Protein AF-W2TMI8-F1 (afdb_monomer_lite)

Secondary structure (DSSP, 8-state):
----PPP-SEEEEE----SS-EEEE-TTS-EEEEPPB-TTS-B-EEEEE-HHHHTTEEEEEEEETTEEEEEEPP-TTSPPEEEEEEEPPPTTS-HHHHHHHHHHHHHHHHH---SEEEEEEE----------

Sequence (132 aa):
MQTKKIKYDVVGLTETRRRHPLNAVYETGEELFLGTCDSRGVGGVGVLANTSMAKNIDFFEQLTTRIGRLRMRRCGPTPALTIFVAYAPTSSYKEEEVEDFYMDLEKFYREDHAFYKVIIGHFNAKGSPSSS

Foldseek 3Di:
DDDDDDDDFKDKDKLPLDQDWDWDQDPQRKIKTWDHADPVSHAIIIMIGGNVQSVQWPDKDDPDSFKIKTWGHDDPPDFTEIEIEGDADAPVDDPVSRVVRVVSVVVVQVPDDTPHYHYDYDHNDDPDDPPD

Radius of gyration: 15.98 Å; chains: 1; bounding box: 49×37×36 Å

pLDDT: mean 91.84, std 10.54, range [48.5, 98.56]

InterPro domains:
  IPR036691 Endonuclease/exonuclease/phosphatase superfamily [G3DSA:3.60.10.10] (2-132)
  IPR036691 Endonuclease/exonuclease/phosphatase superfamily [SSF56219] (6-128)

Structure (mmCIF, N/CA/C/O backbone):
data_AF-W2TMI8-F1
#
_entry.id   AF-W2TMI8-F1
#
loop_
_atom_site.group_PDB
_atom_site.id
_atom_site.type_symbol
_atom_site.label_atom_id
_atom_site.label_alt_id
_atom_site.label_comp_id
_atom_site.label_asym_id
_atom_site.label_entity_id
_atom_site.label_seq_id
_atom_site.pdbx_PDB_ins_code
_atom_site.Cartn_x
_atom_site.Cartn_y
_atom_site.Cartn_z
_atom_site.occupancy
_atom_sit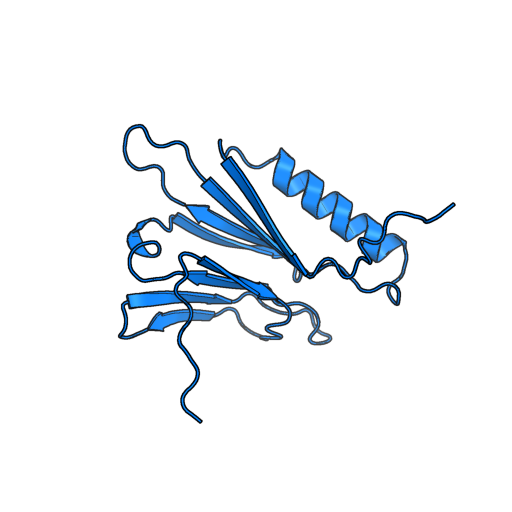e.B_iso_or_equiv
_atom_site.auth_seq_id
_atom_site.auth_comp_id
_atom_site.auth_asym_id
_atom_site.auth_atom_id
_atom_site.pdbx_PDB_model_num
ATOM 1 N N . MET A 1 1 ? 9.445 -22.613 16.819 1.00 48.50 1 MET A N 1
ATOM 2 C CA . MET A 1 1 ? 10.047 -21.264 16.872 1.00 48.50 1 MET A CA 1
ATOM 3 C C . MET A 1 1 ? 8.931 -20.291 17.232 1.00 48.50 1 MET A C 1
ATOM 5 O O . MET A 1 1 ? 8.038 -20.094 16.423 1.00 48.50 1 MET A O 1
ATOM 9 N N . GLN A 1 2 ? 8.878 -19.803 18.472 1.00 50.59 2 GLN A N 1
ATOM 10 C CA . GLN A 1 2 ? 7.819 -18.884 18.902 1.00 50.59 2 GLN A CA 1
ATOM 11 C C . GLN A 1 2 ? 8.277 -17.465 18.553 1.00 50.59 2 GLN A C 1
ATOM 13 O O . GLN A 1 2 ? 9.160 -16.908 19.202 1.00 50.59 2 GLN A O 1
ATOM 18 N N . THR A 1 3 ? 7.767 -16.914 17.455 1.00 53.09 3 THR A N 1
ATOM 19 C CA . THR A 1 3 ? 8.080 -15.544 17.038 1.00 53.09 3 THR A CA 1
ATOM 20 C C . THR A 1 3 ? 7.514 -14.567 18.061 1.00 53.09 3 THR A C 1
ATOM 22 O O . THR A 1 3 ? 6.321 -14.613 18.372 1.00 53.09 3 THR A O 1
ATOM 25 N N . LYS A 1 4 ? 8.355 -13.669 18.587 1.00 75.94 4 LYS A N 1
ATOM 26 C CA . LYS A 1 4 ? 7.883 -12.544 19.401 1.00 75.94 4 LYS A CA 1
ATOM 27 C C . LYS A 1 4 ? 6.925 -11.715 18.544 1.00 75.94 4 LYS A C 1
ATOM 29 O O . LYS A 1 4 ? 7.340 -11.153 17.535 1.00 75.94 4 LYS A O 1
ATOM 34 N N . LYS A 1 5 ? 5.647 -11.670 18.929 1.00 79.31 5 LYS A N 1
ATOM 35 C CA . LYS A 1 5 ? 4.65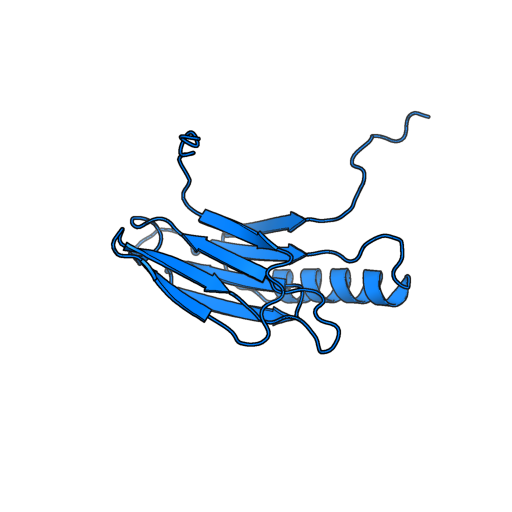6 -10.819 18.266 1.00 79.31 5 LYS A CA 1
ATOM 36 C C . LYS A 1 5 ? 5.006 -9.362 18.549 1.00 79.31 5 LYS A C 1
ATOM 38 O O . LYS A 1 5 ? 5.037 -8.946 19.707 1.00 79.31 5 LYS A O 1
ATOM 43 N N . ILE A 1 6 ? 5.287 -8.607 17.495 1.00 89.19 6 ILE A N 1
ATOM 44 C CA . ILE A 1 6 ? 5.372 -7.151 17.575 1.00 89.19 6 ILE A CA 1
ATOM 45 C C . ILE A 1 6 ? 3.959 -6.576 17.727 1.00 89.19 6 ILE A C 1
ATOM 47 O O . ILE A 1 6 ? 2.999 -7.142 17.207 1.00 89.19 6 ILE A O 1
ATOM 51 N N . LYS A 1 7 ? 3.825 -5.466 18.456 1.00 91.75 7 LYS A N 1
ATOM 52 C CA . LYS A 1 7 ? 2.591 -4.672 18.458 1.00 91.75 7 LYS A CA 1
ATOM 53 C C . LYS A 1 7 ? 2.668 -3.678 17.303 1.00 91.75 7 LYS A C 1
ATOM 55 O O . LYS A 1 7 ? 3.691 -3.019 17.147 1.00 91.75 7 LYS A O 1
ATOM 60 N N . TYR A 1 8 ? 1.605 -3.583 16.520 1.00 94.50 8 TYR A N 1
ATOM 61 C CA . TYR A 1 8 ? 1.485 -2.670 15.387 1.00 94.50 8 TYR A CA 1
ATOM 62 C C . TYR A 1 8 ? 0.039 -2.219 15.238 1.00 94.50 8 TYR A C 1
ATOM 64 O O . TYR A 1 8 ? -0.876 -2.920 15.673 1.00 94.50 8 TYR A O 1
ATOM 72 N N . ASP A 1 9 ? -0.137 -1.077 14.582 1.00 95.19 9 ASP A N 1
ATOM 73 C CA . ASP A 1 9 ? -1.435 -0.580 14.129 1.00 95.19 9 ASP A CA 1
ATOM 74 C C . ASP A 1 9 ? -1.673 -0.925 12.661 1.00 95.19 9 ASP A C 1
ATOM 76 O O . ASP A 1 9 ? -2.676 -1.549 12.314 1.00 95.19 9 ASP A O 1
ATOM 80 N N . VAL A 1 10 ? -0.701 -0.586 11.815 1.00 96.31 10 VAL A N 1
ATOM 81 C CA . VAL A 1 10 ? -0.708 -0.854 10.377 1.00 96.31 10 VAL A CA 1
ATOM 82 C C . VAL A 1 10 ? 0.691 -1.297 9.949 1.00 96.31 10 VAL A C 1
ATOM 84 O O . VAL A 1 10 ? 1.686 -0.702 10.362 1.00 96.31 10 VAL A O 1
ATOM 87 N N . VAL A 1 11 ? 0.773 -2.327 9.108 1.00 96.75 11 VAL A N 1
ATOM 88 C CA . VAL A 1 11 ? 2.007 -2.816 8.483 1.00 96.75 11 VAL A CA 1
ATOM 89 C C . VAL A 1 11 ? 1.868 -2.697 6.970 1.00 96.75 11 VAL A C 1
ATOM 91 O O . VAL A 1 11 ? 0.963 -3.285 6.382 1.00 96.75 11 VAL A O 1
ATOM 94 N N . GLY A 1 12 ? 2.779 -1.959 6.335 1.00 97.62 12 GLY A N 1
ATOM 95 C CA . GLY A 1 12 ? 2.916 -1.943 4.879 1.00 97.62 12 GLY A CA 1
ATOM 96 C C . GLY A 1 12 ? 3.681 -3.170 4.391 1.00 97.62 12 GLY A C 1
ATOM 97 O O . GLY A 1 12 ? 4.749 -3.491 4.910 1.00 97.62 12 GLY A O 1
ATOM 98 N N . LEU A 1 13 ? 3.141 -3.845 3.384 1.00 98.00 13 LEU A N 1
ATOM 99 C CA . LEU A 1 13 ? 3.721 -5.023 2.753 1.00 98.00 13 LEU A CA 1
ATOM 100 C C . LEU A 1 13 ? 4.140 -4.672 1.325 1.00 98.00 13 LEU A C 1
ATOM 102 O O . LEU A 1 13 ? 3.393 -4.039 0.582 1.00 98.00 13 LEU A O 1
ATOM 106 N N . THR A 1 14 ? 5.329 -5.110 0.931 1.00 97.38 14 THR A N 1
ATOM 107 C CA . THR A 1 14 ? 5.857 -4.961 -0.432 1.00 97.38 14 THR A CA 1
ATOM 108 C C . THR A 1 14 ? 6.341 -6.319 -0.928 1.00 97.38 14 THR A C 1
ATOM 110 O O . THR A 1 14 ? 6.558 -7.223 -0.122 1.00 97.38 14 THR A O 1
ATOM 113 N N . GLU A 1 15 ? 6.461 -6.481 -2.245 1.00 95.81 15 GLU A N 1
ATOM 114 C CA . GLU A 1 15 ? 6.840 -7.748 -2.885 1.00 95.81 15 GLU A CA 1
ATOM 115 C C . GLU A 1 15 ? 5.934 -8.933 -2.517 1.00 95.81 15 GLU A C 1
ATOM 117 O O . GLU A 1 15 ? 6.387 -10.059 -2.310 1.00 95.81 15 GLU A O 1
ATOM 122 N N . THR A 1 16 ? 4.623 -8.709 -2.465 1.00 96.88 16 THR A N 1
ATOM 123 C CA . THR A 1 16 ? 3.659 -9.777 -2.147 1.00 96.88 16 THR A CA 1
ATOM 124 C C . THR A 1 16 ? 3.512 -10.775 -3.299 1.00 96.88 16 THR A C 1
ATOM 126 O O . THR A 1 16 ? 3.074 -11.907 -3.087 1.00 96.88 16 THR A O 1
ATOM 129 N N . ARG A 1 17 ? 3.881 -10.356 -4.524 1.00 96.69 17 ARG A N 1
ATOM 130 C CA . ARG A 1 17 ? 3.953 -11.163 -5.757 1.00 96.69 17 ARG A CA 1
ATOM 131 C C . ARG A 1 17 ? 2.684 -11.961 -6.076 1.00 96.69 17 ARG A C 1
ATOM 133 O O . ARG A 1 17 ? 2.736 -12.981 -6.765 1.00 96.69 17 ARG A O 1
ATOM 140 N N . ARG A 1 18 ? 1.524 -11.501 -5.601 1.00 96.69 18 ARG A N 1
ATOM 141 C CA . ARG A 1 18 ? 0.244 -12.163 -5.862 1.00 96.69 18 ARG A CA 1
ATOM 142 C C . ARG A 1 18 ? -0.247 -11.889 -7.277 1.00 96.69 18 ARG A C 1
ATOM 144 O O . ARG A 1 18 ? -0.226 -10.760 -7.739 1.00 96.69 18 ARG A O 1
ATOM 151 N N . ARG A 1 19 ? -0.779 -12.913 -7.945 1.00 96.38 19 ARG A N 1
ATOM 152 C CA . ARG A 1 19 ? -1.414 -12.765 -9.270 1.00 96.38 19 ARG A CA 1
ATOM 153 C C . ARG A 1 19 ? -2.833 -12.206 -9.210 1.00 96.38 19 ARG A C 1
ATOM 155 O O . ARG A 1 19 ? -3.293 -11.604 -10.170 1.00 96.38 19 ARG A O 1
ATOM 162 N N . HIS A 1 20 ? -3.507 -12.393 -8.079 1.00 96.75 20 HIS A N 1
ATOM 163 C CA . HIS A 1 20 ? -4.868 -11.922 -7.849 1.00 96.75 20 HIS A CA 1
ATOM 164 C C . HIS A 1 20 ? -4.929 -11.140 -6.541 1.00 96.75 20 HIS A C 1
ATOM 166 O O . HIS A 1 20 ? -4.263 -11.559 -5.577 1.00 96.75 20 HIS A O 1
ATOM 172 N N . PRO A 1 21 ? -5.714 -10.047 -6.501 1.00 96.94 21 PRO A N 1
ATOM 173 C CA . PRO A 1 21 ? -5.878 -9.282 -5.282 1.00 96.94 21 PRO A CA 1
ATOM 174 C C . PRO A 1 21 ? -6.492 -10.173 -4.199 1.00 96.94 21 PRO A C 1
ATOM 176 O O . PRO A 1 21 ? -7.202 -11.138 -4.495 1.00 96.94 21 PRO A O 1
ATOM 179 N N . LEU A 1 22 ? -6.185 -9.878 -2.942 1.00 97.44 22 LEU A N 1
ATOM 180 C CA . LEU A 1 22 ? -6.735 -10.596 -1.800 1.00 97.44 22 LEU A CA 1
ATOM 181 C C . LEU A 1 22 ? -7.158 -9.600 -0.735 1.00 97.44 22 LEU A C 1
ATOM 183 O O . LEU A 1 22 ? -6.322 -8.849 -0.245 1.00 97.44 22 LEU A O 1
ATOM 187 N N . ASN A 1 23 ? -8.419 -9.696 -0.327 1.00 97.69 23 ASN A N 1
ATOM 188 C CA . ASN A 1 23 ? -8.928 -9.049 0.871 1.00 97.69 23 ASN A CA 1
ATOM 189 C C . ASN A 1 23 ? -9.368 -10.157 1.825 1.00 97.69 23 ASN A C 1
ATOM 191 O O . ASN A 1 23 ? -10.179 -11.005 1.447 1.00 97.69 23 ASN A O 1
ATOM 195 N N . ALA A 1 24 ? -8.801 -10.188 3.024 1.00 97.25 24 ALA A N 1
ATOM 196 C CA . ALA A 1 24 ? -9.090 -11.213 4.016 1.00 97.25 24 ALA A CA 1
ATOM 197 C C . ALA A 1 24 ? -9.236 -10.591 5.403 1.00 97.25 24 ALA A C 1
ATOM 199 O O . ALA A 1 24 ? -8.458 -9.721 5.786 1.00 97.25 24 ALA A O 1
ATOM 200 N N . VAL A 1 25 ? -10.212 -11.085 6.158 1.00 97.62 25 VAL A N 1
ATOM 201 C CA . VAL A 1 25 ? -10.393 -10.781 7.577 1.00 97.62 25 VAL A CA 1
ATOM 202 C C . VAL A 1 25 ? -10.020 -12.049 8.335 1.00 97.62 25 VAL A C 1
ATOM 204 O O . VAL A 1 25 ? -10.601 -13.108 8.091 1.00 97.62 25 VAL A O 1
ATOM 207 N N . TYR A 1 26 ? -9.029 -11.969 9.215 1.00 95.25 26 TYR A N 1
ATOM 208 C CA . TYR A 1 26 ? -8.634 -13.098 10.055 1.00 95.25 26 TYR A CA 1
ATOM 209 C C . TYR A 1 26 ? -9.583 -13.258 11.247 1.00 95.25 26 TYR A C 1
ATOM 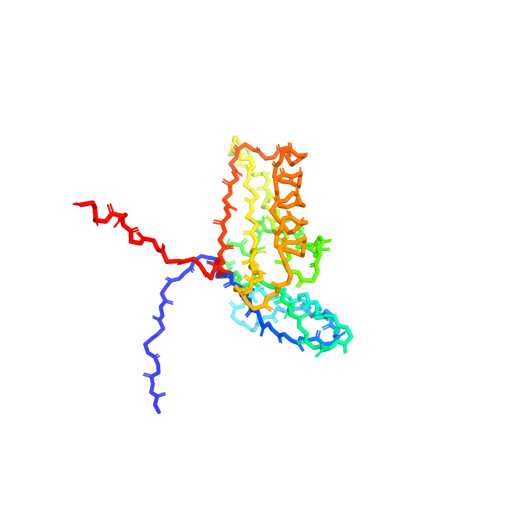211 O O . TYR A 1 26 ? -10.276 -12.322 11.634 1.00 95.25 26 TYR A O 1
ATOM 219 N N . GLU A 1 27 ? -9.572 -14.425 11.897 1.00 95.00 27 GLU A N 1
ATOM 220 C CA . GLU A 1 27 ? -10.357 -14.672 13.124 1.00 95.00 27 GLU A CA 1
ATOM 221 C C . GLU A 1 27 ? -10.012 -13.693 14.259 1.00 95.00 27 GLU A C 1
ATOM 223 O O . GLU A 1 27 ? -10.843 -13.394 15.113 1.00 95.00 27 GLU A O 1
ATOM 228 N N . THR A 1 28 ? -8.794 -13.145 14.248 1.00 91.88 28 THR A N 1
ATOM 229 C CA . THR A 1 28 ? -8.345 -12.084 15.161 1.00 91.88 28 THR A CA 1
ATOM 230 C C . THR A 1 28 ? -9.035 -10.737 14.906 1.00 91.88 28 THR A C 1
ATOM 232 O O . THR A 1 28 ? -8.926 -9.823 15.725 1.00 91.88 28 THR A O 1
ATOM 235 N N . GLY A 1 29 ? -9.748 -10.594 13.786 1.00 95.00 29 GLY A N 1
ATOM 236 C CA . GLY A 1 29 ? -10.340 -9.349 13.300 1.00 95.00 29 GLY A CA 1
ATOM 237 C C . GLY A 1 29 ? -9.340 -8.420 12.608 1.00 95.00 29 GLY A C 1
ATOM 238 O O . GLY A 1 29 ? -9.667 -7.269 12.343 1.00 95.00 29 GLY A O 1
ATOM 239 N N . GLU A 1 30 ? -8.120 -8.894 12.353 1.00 96.31 30 GLU A N 1
ATOM 240 C CA . GLU A 1 30 ? -7.140 -8.181 11.536 1.00 96.31 30 GLU A CA 1
ATOM 241 C C . GLU A 1 30 ? -7.538 -8.250 10.063 1.00 96.31 30 GLU A C 1
ATOM 243 O O . GLU A 1 30 ? -7.978 -9.298 9.582 1.00 96.31 30 GLU A O 1
ATOM 248 N N . GLU A 1 31 ? -7.347 -7.148 9.345 1.00 98.19 31 GLU A N 1
ATOM 249 C CA . GLU A 1 31 ? -7.692 -7.045 7.930 1.00 98.19 31 GLU A CA 1
ATOM 250 C C . GLU A 1 31 ? -6.437 -6.958 7.068 1.00 98.19 31 GLU A C 1
ATOM 252 O O . GLU A 1 31 ? -5.549 -6.134 7.302 1.00 98.19 31 GLU A O 1
ATOM 257 N N . LEU A 1 32 ? -6.375 -7.827 6.062 1.00 98.38 32 LEU A N 1
ATOM 258 C CA . LEU A 1 32 ? -5.298 -7.921 5.092 1.00 98.38 32 LEU A CA 1
ATOM 259 C C . LEU A 1 32 ? -5.810 -7.537 3.708 1.00 98.38 32 LEU A C 1
ATOM 261 O O . LEU A 1 32 ? -6.744 -8.152 3.196 1.00 98.38 32 LEU A O 1
ATOM 265 N N . PHE A 1 33 ? -5.110 -6.603 3.076 1.00 98.50 33 PHE A N 1
ATOM 266 C CA . PHE A 1 33 ? -5.314 -6.200 1.691 1.00 98.50 33 PHE A CA 1
ATOM 267 C C . PHE A 1 33 ? -4.029 -6.437 0.913 1.00 98.50 33 PHE A C 1
ATOM 269 O O . PHE A 1 33 ? -2.979 -5.922 1.291 1.00 98.50 33 PHE A O 1
ATOM 276 N N . LEU A 1 34 ? -4.093 -7.198 -0.174 1.00 98.31 34 LEU A N 1
ATOM 277 C CA . LEU A 1 34 ? -2.965 -7.455 -1.059 1.00 98.31 34 LEU A CA 1
ATOM 278 C C . LEU A 1 34 ? -3.338 -7.106 -2.494 1.00 98.31 34 LEU A C 1
ATOM 280 O O . LEU A 1 34 ? -4.287 -7.651 -3.054 1.00 98.31 34 LEU A O 1
ATOM 284 N N . GLY A 1 35 ? -2.527 -6.249 -3.091 1.00 97.88 35 GLY A N 1
ATOM 285 C CA . GLY A 1 35 ? -2.498 -5.979 -4.513 1.00 97.88 35 GLY A CA 1
ATOM 286 C C . GLY A 1 35 ? -1.763 -7.051 -5.319 1.00 97.88 35 GLY A C 1
ATOM 287 O O . GLY A 1 35 ? -1.143 -7.975 -4.783 1.00 97.88 35 GLY A O 1
ATOM 288 N N . THR A 1 36 ? -1.836 -6.907 -6.635 1.00 97.88 36 THR A N 1
ATOM 289 C CA . THR A 1 36 ? -1.245 -7.778 -7.638 1.00 97.88 36 THR A CA 1
ATOM 290 C C . THR A 1 36 ? 0.138 -7.325 -8.089 1.00 97.88 36 THR A C 1
ATOM 292 O O . THR A 1 36 ? 0.476 -6.140 -8.094 1.00 97.88 36 THR A O 1
ATOM 295 N N . CYS A 1 37 ? 0.937 -8.294 -8.519 1.00 97.00 37 CYS A N 1
ATOM 296 C CA . CYS A 1 37 ? 2.146 -8.059 -9.290 1.00 97.00 37 CYS A CA 1
ATOM 297 C C . CYS A 1 37 ? 1.858 -7.945 -10.794 1.00 97.00 37 CYS A C 1
ATOM 299 O O . CYS A 1 37 ? 0.779 -8.300 -11.274 1.00 97.00 37 CYS A O 1
ATOM 301 N N . ASP A 1 38 ? 2.848 -7.460 -11.542 1.00 94.94 38 ASP A N 1
ATOM 302 C CA . ASP A 1 38 ? 2.819 -7.429 -13.003 1.00 94.94 38 ASP A CA 1
ATOM 303 C C . ASP A 1 38 ? 2.903 -8.845 -13.619 1.00 94.94 38 ASP A C 1
ATOM 305 O O . ASP A 1 38 ? 3.010 -9.862 -12.927 1.00 94.94 38 ASP A O 1
ATOM 309 N N . SER A 1 39 ? 2.889 -8.935 -14.952 1.00 94.12 39 SER A N 1
ATOM 310 C CA . SER A 1 39 ? 3.005 -10.205 -15.687 1.00 94.12 39 SER A CA 1
ATOM 311 C C . SER A 1 39 ? 4.299 -10.976 -15.379 1.00 94.12 39 SER A C 1
ATOM 313 O O . SER A 1 39 ? 4.280 -12.210 -15.344 1.00 94.12 39 SER A O 1
ATOM 315 N N . ARG A 1 40 ? 5.387 -10.283 -15.033 1.00 93.38 40 ARG A N 1
ATOM 316 C CA . ARG A 1 40 ? 6.683 -10.869 -14.650 1.00 93.38 40 ARG A CA 1
ATOM 317 C C . ARG A 1 40 ? 6.710 -11.359 -13.201 1.00 93.38 40 ARG A C 1
ATOM 319 O O . ARG A 1 40 ? 7.670 -12.008 -12.799 1.00 93.38 40 ARG A O 1
ATOM 326 N N . GLY A 1 41 ? 5.663 -11.098 -12.421 1.00 94.50 41 GLY A N 1
ATOM 327 C CA . GLY A 1 41 ? 5.627 -11.436 -11.002 1.00 94.50 41 GLY A CA 1
ATOM 328 C C . GLY A 1 41 ? 6.261 -10.368 -10.108 1.00 94.50 41 GLY A C 1
ATOM 329 O O . GLY A 1 41 ? 6.522 -10.641 -8.939 1.00 94.50 41 GLY A O 1
ATOM 330 N N . VAL A 1 42 ? 6.516 -9.170 -10.641 1.00 92.69 42 VAL A N 1
ATOM 331 C CA . VAL A 1 42 ? 7.171 -8.056 -9.949 1.00 92.69 42 VAL A CA 1
ATOM 332 C C . VAL A 1 42 ? 6.138 -7.115 -9.336 1.00 92.69 42 VAL A C 1
ATOM 334 O O . VAL A 1 42 ? 5.116 -6.796 -9.943 1.00 92.69 42 VAL A O 1
ATOM 337 N N . GLY A 1 43 ? 6.424 -6.640 -8.125 1.00 94.81 43 GLY A N 1
ATOM 338 C CA . GLY A 1 43 ? 5.538 -5.761 -7.372 1.00 94.81 43 GLY A CA 1
ATOM 339 C C . GLY A 1 43 ? 4.597 -6.544 -6.463 1.00 94.81 43 GLY A C 1
ATOM 340 O O . GLY A 1 43 ? 4.962 -7.582 -5.901 1.00 94.81 43 GLY A O 1
ATOM 341 N N . GLY A 1 44 ? 3.387 -6.027 -6.307 1.00 96.81 44 GLY A N 1
ATOM 342 C CA . GLY A 1 44 ? 2.473 -6.441 -5.259 1.00 96.81 44 GLY A CA 1
ATOM 343 C C . GLY A 1 44 ? 2.782 -5.682 -3.974 1.00 96.81 44 GLY A C 1
ATOM 344 O O . GLY A 1 44 ? 3.855 -5.810 -3.380 1.00 96.81 44 GLY A O 1
ATOM 345 N N . VAL A 1 45 ? 1.812 -4.884 -3.557 1.00 98.25 45 VAL A N 1
ATOM 346 C CA . VAL A 1 45 ? 1.833 -4.089 -2.330 1.00 98.25 45 VAL A CA 1
ATOM 347 C C . VAL A 1 45 ? 0.599 -4.417 -1.521 1.00 98.25 45 VAL A C 1
ATOM 349 O O . VAL A 1 45 ? -0.407 -4.857 -2.070 1.00 98.25 45 VAL A O 1
ATOM 352 N N . GLY A 1 46 ? 0.659 -4.234 -0.217 1.00 98.12 46 GLY A N 1
ATOM 353 C CA . GLY A 1 46 ? -0.467 -4.546 0.637 1.00 98.12 46 GLY A CA 1
ATOM 354 C C . GLY A 1 46 ? -0.365 -3.895 1.994 1.00 98.12 46 GLY A C 1
ATOM 355 O O . GLY A 1 46 ? 0.629 -3.252 2.327 1.00 98.12 46 GLY A O 1
ATOM 356 N N . VAL A 1 47 ? -1.411 -4.084 2.778 1.00 98.44 47 VAL A N 1
ATOM 357 C CA . VAL A 1 47 ? -1.501 -3.599 4.144 1.00 98.44 47 VAL A CA 1
ATOM 358 C C . VAL A 1 47 ? -2.084 -4.690 5.023 1.00 98.44 47 VAL A C 1
ATOM 360 O O . VAL A 1 47 ? -3.069 -5.322 4.651 1.00 98.44 47 VAL A O 1
ATOM 363 N N . LEU A 1 48 ? -1.493 -4.872 6.200 1.00 97.75 48 LEU A N 1
ATOM 364 C CA . LEU A 1 48 ? -2.111 -5.571 7.319 1.00 97.75 48 LEU A CA 1
ATOM 365 C C . LEU A 1 48 ? -2.457 -4.545 8.398 1.00 97.75 48 LEU A C 1
ATOM 367 O O . LEU A 1 48 ? -1.574 -3.834 8.879 1.00 97.75 48 LEU A O 1
ATOM 371 N N . ALA A 1 49 ? -3.724 -4.468 8.779 1.00 97.50 49 ALA A N 1
ATOM 372 C CA . ALA A 1 49 ? -4.197 -3.602 9.848 1.00 97.50 49 ALA A CA 1
ATOM 373 C C . ALA A 1 49 ? -4.665 -4.439 11.034 1.00 97.50 49 ALA A C 1
ATOM 375 O O . ALA A 1 49 ? -5.343 -5.457 10.869 1.00 97.50 49 ALA A O 1
ATOM 376 N N . ASN A 1 50 ? -4.323 -3.992 12.240 1.00 96.38 50 ASN A N 1
ATOM 377 C CA . ASN A 1 50 ? -4.820 -4.639 13.442 1.00 96.38 50 ASN A CA 1
ATOM 378 C C . ASN A 1 50 ? -6.343 -4.427 13.596 1.00 96.38 50 ASN A C 1
ATOM 380 O O . ASN A 1 50 ? -6.956 -3.585 12.936 1.00 96.38 50 ASN A O 1
ATOM 384 N N . THR A 1 51 ? -6.959 -5.145 14.530 1.00 95.00 51 THR A N 1
ATOM 385 C CA . THR A 1 51 ? -8.410 -5.104 14.766 1.00 95.00 51 THR A CA 1
ATOM 386 C C . THR A 1 51 ? -8.948 -3.722 15.169 1.00 95.00 51 THR A C 1
ATOM 388 O O . THR A 1 51 ? -10.115 -3.414 14.913 1.00 95.00 51 THR A O 1
ATOM 391 N N . SER A 1 52 ? -8.147 -2.879 15.839 1.00 93.12 52 SER A N 1
ATOM 392 C CA . SER A 1 52 ? -8.590 -1.532 16.232 1.00 93.12 52 SER A CA 1
ATOM 393 C C . SER A 1 52 ? -8.580 -0.569 15.044 1.00 93.12 52 SER A C 1
ATOM 395 O O . SER A 1 52 ? -9.476 0.270 14.937 1.00 93.12 52 SER A O 1
ATOM 397 N N . MET A 1 53 ? -7.613 -0.714 14.136 1.00 94.38 53 MET A N 1
ATOM 398 C CA . MET A 1 53 ? -7.492 0.085 12.920 1.00 94.38 53 MET A CA 1
ATOM 399 C C . MET A 1 53 ? -8.437 -0.373 11.815 1.00 94.38 53 MET A C 1
ATOM 401 O O . MET A 1 53 ? -8.993 0.487 11.138 1.00 94.38 53 MET A O 1
ATOM 405 N N . ALA A 1 54 ? -8.677 -1.680 11.676 1.00 94.69 54 ALA A N 1
ATOM 406 C CA . ALA A 1 54 ? -9.552 -2.274 10.659 1.00 94.69 54 ALA A CA 1
ATOM 407 C C . ALA A 1 54 ? -10.921 -1.576 10.565 1.00 94.69 54 ALA A C 1
ATOM 409 O O . ALA A 1 54 ? -11.370 -1.180 9.495 1.00 94.69 54 ALA A O 1
ATOM 410 N N . LYS A 1 55 ? -11.531 -1.278 11.718 1.00 91.75 55 LYS A N 1
ATOM 411 C CA . LYS A 1 55 ? -12.829 -0.581 11.819 1.00 91.75 55 LYS A CA 1
ATOM 412 C C . LYS A 1 55 ? -12.840 0.823 11.207 1.00 91.75 55 LYS A C 1
ATOM 414 O O . LYS A 1 55 ? -13.906 1.352 10.897 1.00 91.75 55 LYS A O 1
ATOM 419 N N . ASN A 1 56 ? -11.670 1.440 11.090 1.00 92.38 56 ASN A N 1
ATOM 420 C CA . ASN A 1 56 ? -11.490 2.772 10.537 1.00 92.38 56 ASN A CA 1
ATOM 421 C C . ASN A 1 56 ? -11.014 2.731 9.083 1.00 92.38 56 ASN A C 1
ATOM 423 O O . ASN A 1 56 ? -10.769 3.794 8.526 1.00 92.38 56 ASN A O 1
ATOM 427 N N . ILE A 1 57 ? -10.875 1.565 8.450 1.00 94.81 57 ILE A N 1
ATOM 428 C CA . ILE A 1 57 ? -10.517 1.495 7.033 1.00 94.81 57 ILE A CA 1
ATOM 429 C C . ILE A 1 57 ? -11.715 1.944 6.197 1.00 94.81 57 ILE A C 1
ATOM 431 O O . ILE A 1 57 ? -12.849 1.486 6.367 1.00 94.81 57 ILE A O 1
ATOM 435 N N . ASP A 1 58 ? -11.470 2.902 5.312 1.00 94.69 58 ASP A N 1
ATOM 436 C CA . ASP A 1 58 ? -12.427 3.301 4.288 1.00 94.69 58 ASP A CA 1
ATOM 437 C C . ASP A 1 58 ? -12.290 2.355 3.096 1.00 94.69 58 ASP A C 1
ATOM 439 O O . ASP A 1 58 ? -13.188 1.565 2.810 1.00 94.69 58 ASP A O 1
ATOM 443 N N . PHE A 1 59 ? -11.105 2.351 2.484 1.00 95.62 59 PHE A N 1
ATOM 444 C CA . PHE A 1 59 ? -10.741 1.423 1.424 1.00 95.62 59 PHE A CA 1
ATOM 445 C C . PHE A 1 59 ? -9.225 1.252 1.324 1.00 95.62 59 PHE A C 1
ATOM 447 O O . PHE A 1 59 ? -8.442 2.108 1.749 1.00 95.62 59 PHE A O 1
ATOM 454 N N . PHE A 1 60 ? -8.827 0.149 0.697 1.00 97.56 60 PHE A N 1
ATOM 455 C CA . PHE A 1 60 ? -7.510 -0.013 0.105 1.00 97.56 60 PHE A CA 1
ATOM 456 C C . PHE A 1 60 ? -7.663 -0.107 -1.407 1.00 97.56 60 PHE A C 1
ATOM 458 O O . PHE A 1 60 ? -8.518 -0.836 -1.910 1.00 97.56 60 PHE A O 1
ATOM 465 N N . GLU A 1 61 ? -6.802 0.591 -2.127 1.00 97.44 61 GLU A N 1
ATOM 466 C CA . GLU A 1 61 ? -6.704 0.479 -3.572 1.00 97.44 61 GLU A CA 1
ATOM 467 C C . GLU A 1 61 ? -5.249 0.318 -4.000 1.00 97.44 61 GLU A C 1
ATOM 469 O O . GLU A 1 61 ? -4.309 0.789 -3.355 1.00 97.44 61 GLU A O 1
ATOM 474 N N . GLN A 1 62 ? -5.071 -0.343 -5.131 1.00 97.69 62 GLN A N 1
ATOM 475 C CA . GLN A 1 62 ? -3.792 -0.435 -5.801 1.00 97.69 62 GLN A CA 1
ATOM 476 C C . GLN A 1 62 ? -3.766 0.591 -6.930 1.00 97.69 62 GLN A C 1
ATOM 478 O O . GLN A 1 62 ? -4.525 0.471 -7.888 1.00 97.69 62 GLN A O 1
ATOM 483 N N . LEU A 1 63 ? -2.883 1.579 -6.811 1.00 98.06 63 LEU A N 1
ATOM 484 C CA . LEU A 1 63 ? -2.700 2.640 -7.800 1.00 98.06 63 LEU A CA 1
ATOM 485 C C . LEU A 1 63 ? -1.826 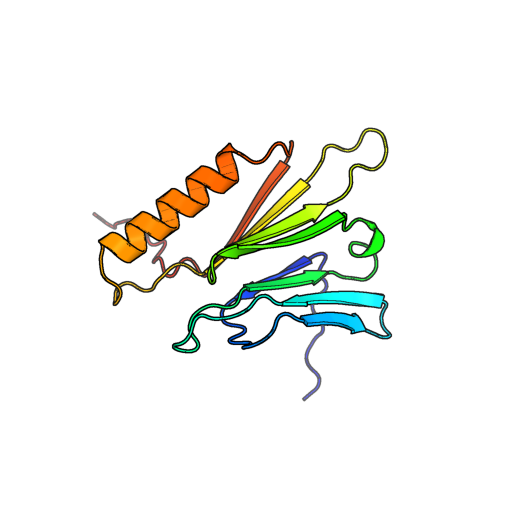2.159 -8.963 1.00 98.06 63 LEU A C 1
ATOM 487 O O . LEU A 1 63 ? -2.142 2.381 -10.127 1.00 98.06 63 LEU A O 1
ATOM 491 N N . THR A 1 64 ? -0.753 1.435 -8.642 1.00 97.56 64 THR A N 1
ATOM 492 C CA . THR A 1 64 ? 0.117 0.740 -9.602 1.00 97.56 64 THR A CA 1
ATOM 493 C C . THR A 1 64 ? 0.546 -0.600 -9.006 1.00 97.56 64 THR A C 1
ATOM 495 O O . THR A 1 64 ? 0.273 -0.889 -7.844 1.00 97.56 64 THR A O 1
ATOM 498 N N . THR A 1 65 ? 1.277 -1.441 -9.738 1.00 97.00 65 THR A N 1
ATOM 499 C CA . THR A 1 65 ? 1.832 -2.690 -9.166 1.00 97.00 65 THR A CA 1
ATOM 500 C C . THR A 1 65 ? 2.817 -2.448 -8.014 1.00 97.00 65 THR A C 1
ATOM 502 O O . THR A 1 65 ? 3.142 -3.382 -7.279 1.00 97.00 65 THR A O 1
ATOM 505 N N . ARG A 1 66 ? 3.292 -1.209 -7.838 1.00 97.81 66 ARG A N 1
ATOM 506 C CA . ARG A 1 66 ? 4.285 -0.800 -6.837 1.00 97.81 66 ARG A CA 1
ATOM 507 C C . ARG A 1 66 ? 3.763 0.218 -5.827 1.00 97.81 66 ARG A C 1
ATOM 509 O O . ARG A 1 66 ? 4.499 0.535 -4.897 1.00 97.81 66 ARG A O 1
ATOM 516 N N . ILE A 1 67 ? 2.546 0.737 -5.995 1.00 98.44 67 ILE A N 1
ATOM 517 C CA . ILE A 1 67 ? 1.978 1.784 -5.139 1.00 98.44 67 ILE A CA 1
ATOM 518 C C . ILE A 1 67 ? 0.554 1.397 -4.747 1.00 98.44 67 ILE A C 1
ATOM 520 O O . ILE A 1 67 ? -0.306 1.175 -5.598 1.00 98.44 67 ILE A O 1
ATOM 524 N N . GLY A 1 68 ? 0.309 1.322 -3.443 1.00 98.31 68 GLY A N 1
ATOM 525 C CA . GLY A 1 68 ? -1.003 1.082 -2.851 1.00 98.31 68 GLY A CA 1
ATOM 526 C C . GLY A 1 68 ? -1.395 2.245 -1.955 1.00 98.31 68 GLY A C 1
ATOM 527 O O . GLY A 1 68 ? -0.527 2.890 -1.366 1.00 98.31 68 GLY A O 1
ATOM 528 N N . ARG A 1 69 ? -2.693 2.505 -1.834 1.00 98.50 69 ARG A N 1
ATOM 529 C CA . ARG A 1 69 ? -3.251 3.572 -1.006 1.00 98.50 69 ARG A CA 1
ATOM 530 C C . ARG A 1 69 ? -4.275 2.990 -0.045 1.00 98.50 69 ARG A C 1
ATOM 532 O O . ARG A 1 69 ? -5.286 2.437 -0.465 1.00 98.50 69 ARG A O 1
ATOM 539 N N . LEU A 1 70 ? -4.014 3.144 1.248 1.00 98.06 70 LEU A N 1
ATOM 540 C CA . LEU A 1 70 ? -4.971 2.884 2.315 1.00 98.06 70 LEU A CA 1
ATOM 541 C C . LEU A 1 70 ? -5.566 4.210 2.780 1.00 98.06 70 LEU A C 1
ATOM 543 O O . LEU A 1 70 ? -4.847 5.075 3.288 1.00 98.06 70 LEU A O 1
ATOM 547 N N . ARG A 1 71 ? -6.882 4.348 2.651 1.00 96.81 71 ARG A N 1
ATOM 548 C CA . ARG A 1 71 ? -7.634 5.479 3.183 1.00 96.81 71 ARG A CA 1
ATOM 549 C C . ARG A 1 71 ? -8.268 5.092 4.513 1.00 96.81 71 ARG A C 1
ATOM 551 O O . ARG A 1 71 ? -9.004 4.112 4.593 1.00 96.81 71 ARG A O 1
ATOM 558 N N . MET A 1 72 ? -8.013 5.887 5.546 1.00 94.00 72 MET A N 1
ATOM 559 C CA . MET A 1 72 ? -8.679 5.762 6.840 1.00 94.00 72 MET A CA 1
ATOM 560 C C . MET A 1 72 ? -9.866 6.731 6.897 1.00 94.00 72 MET A C 1
ATOM 562 O O . MET A 1 72 ? -9.758 7.897 6.500 1.00 94.00 72 MET A O 1
ATOM 566 N N . ARG A 1 73 ? -10.999 6.260 7.415 1.00 88.50 73 ARG A N 1
ATOM 567 C CA . ARG A 1 73 ? -12.217 7.042 7.617 1.00 88.50 73 ARG A CA 1
ATOM 5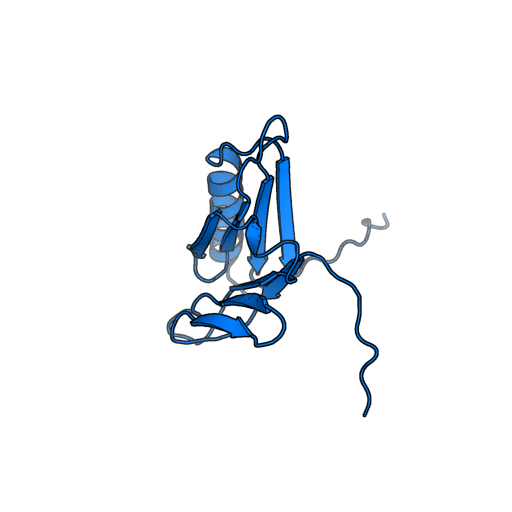68 C C . ARG A 1 73 ? -11.965 8.201 8.566 1.00 88.50 73 ARG A C 1
ATOM 570 O O . ARG A 1 73 ? -11.225 8.111 9.546 1.00 88.50 73 ARG A O 1
ATOM 577 N N . ARG A 1 74 ? -12.686 9.286 8.305 1.00 82.06 74 ARG A N 1
ATOM 578 C CA . ARG A 1 74 ? -12.813 10.406 9.227 1.00 82.06 74 ARG A CA 1
ATOM 579 C C . ARG A 1 74 ? -13.877 10.068 10.275 1.00 82.06 74 ARG A C 1
ATOM 581 O O . ARG A 1 74 ? -15.046 9.933 9.930 1.00 82.06 74 ARG A O 1
ATOM 588 N N . CYS A 1 75 ? -13.495 9.979 11.546 1.00 72.75 75 CYS A N 1
ATOM 589 C CA . CYS A 1 75 ? -14.436 9.796 12.654 1.00 72.75 75 CYS A CA 1
ATOM 590 C C . CYS A 1 75 ? -14.529 11.089 13.477 1.00 72.75 75 CYS A C 1
ATOM 592 O O . CYS A 1 75 ? -13.602 11.432 14.210 1.00 72.75 75 CYS A O 1
ATOM 594 N N . GLY A 1 76 ? -15.641 11.822 13.357 1.00 78.31 76 GLY A N 1
ATOM 595 C CA . GLY A 1 76 ? -15.861 13.063 14.110 1.00 78.31 76 GLY A CA 1
ATOM 596 C C . GLY A 1 76 ? -14.870 14.176 13.726 1.00 78.31 76 GLY A C 1
ATOM 597 O O . GLY A 1 76 ? -14.674 14.402 12.533 1.00 78.31 76 GLY A O 1
ATOM 598 N N . PRO A 1 77 ? -14.256 14.902 14.684 1.00 78.19 77 PRO A N 1
ATOM 599 C CA . PRO A 1 77 ? -13.344 16.010 14.389 1.00 78.19 77 PRO A CA 1
ATOM 600 C C . PRO A 1 77 ? -11.975 15.557 13.860 1.00 78.19 77 PRO A C 1
ATOM 602 O O . PRO A 1 77 ? -11.259 16.381 13.291 1.00 78.19 77 PRO A O 1
ATOM 605 N N . THR A 1 78 ? -11.622 14.275 13.991 1.00 77.75 78 THR A N 1
ATOM 606 C CA . THR A 1 78 ? -10.312 13.729 13.610 1.00 77.75 78 THR A CA 1
ATOM 607 C C . THR A 1 78 ? -10.022 13.977 12.126 1.00 77.75 78 THR A C 1
ATOM 609 O O . THR A 1 78 ? -10.887 13.690 11.297 1.00 77.75 78 THR A O 1
ATOM 612 N N . PRO A 1 79 ? -8.856 14.527 11.744 1.00 83.88 79 PRO A N 1
ATOM 613 C CA . PRO A 1 79 ? -8.504 14.704 10.336 1.00 83.88 79 PRO A CA 1
ATOM 614 C C . PRO A 1 79 ? -8.322 13.359 9.620 1.00 83.88 79 PRO A C 1
ATOM 616 O O . PRO A 1 79 ? -7.940 12.367 10.236 1.00 83.88 79 PRO A O 1
ATOM 619 N N . ALA A 1 80 ? -8.596 13.312 8.315 1.00 89.00 80 ALA A N 1
ATOM 620 C CA . ALA A 1 80 ? -8.433 12.086 7.536 1.00 89.00 80 ALA A CA 1
ATOM 621 C C . ALA A 1 80 ? -6.947 11.737 7.336 1.00 89.00 80 ALA A C 1
ATOM 623 O O . ALA A 1 80 ? -6.125 12.637 7.126 1.00 89.00 80 ALA A O 1
ATOM 624 N N . LEU A 1 81 ? -6.638 10.437 7.356 1.00 94.44 81 LEU A N 1
ATOM 625 C CA . LEU A 1 81 ? -5.305 9.872 7.141 1.00 94.44 81 LEU A CA 1
ATOM 626 C C . LEU A 1 81 ? -5.300 9.006 5.875 1.00 94.44 81 LEU A C 1
ATOM 628 O O . LEU A 1 81 ? -6.168 8.150 5.700 1.00 94.44 81 LEU A O 1
ATOM 632 N N . THR A 1 82 ? -4.291 9.199 5.031 1.00 97.50 82 THR A N 1
ATOM 633 C CA . THR A 1 82 ? -3.962 8.302 3.920 1.00 97.50 82 THR A CA 1
ATOM 634 C C . THR A 1 82 ? -2.557 7.736 4.119 1.00 97.50 82 THR A C 1
ATOM 636 O O . THR A 1 82 ? -1.617 8.480 4.406 1.00 97.50 82 THR A O 1
ATOM 639 N N . ILE A 1 83 ? -2.404 6.422 3.947 1.00 98.19 83 ILE A N 1
ATOM 640 C CA . ILE A 1 83 ? -1.114 5.727 3.975 1.00 98.19 83 ILE A CA 1
ATOM 641 C C . ILE A 1 83 ? -0.834 5.187 2.574 1.00 98.19 83 ILE A C 1
ATOM 643 O O . ILE A 1 83 ? -1.592 4.369 2.055 1.00 98.19 83 ILE A O 1
ATOM 647 N N . PHE A 1 84 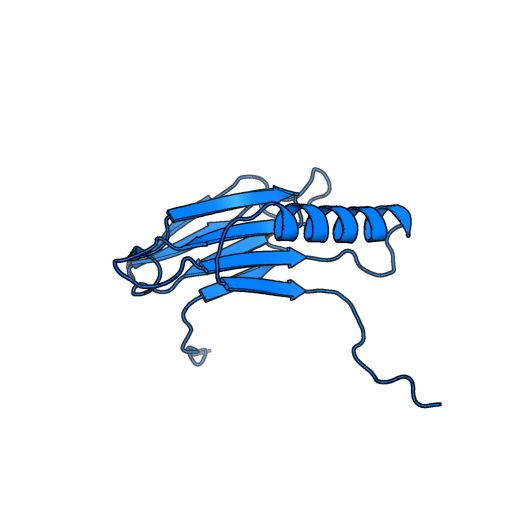? 0.267 5.623 1.976 1.00 98.56 84 PHE A N 1
ATOM 648 C CA . PHE A 1 84 ? 0.787 5.072 0.734 1.00 98.56 84 PHE A CA 1
ATOM 649 C C . PHE A 1 84 ? 1.810 3.984 1.052 1.00 98.56 84 PHE A C 1
ATOM 651 O O . PHE A 1 84 ? 2.741 4.217 1.823 1.00 98.56 84 PHE A O 1
ATOM 658 N N . VAL A 1 85 ? 1.653 2.808 0.449 1.00 98.50 85 VAL A N 1
ATOM 659 C CA . VAL A 1 85 ? 2.637 1.721 0.502 1.00 98.50 85 VAL A CA 1
ATOM 660 C C . VAL A 1 85 ? 3.347 1.658 -0.837 1.00 98.50 85 VAL A C 1
ATOM 662 O O . VAL A 1 85 ? 2.706 1.418 -1.858 1.00 98.50 85 VAL A O 1
ATOM 665 N N . ALA A 1 86 ? 4.657 1.876 -0.828 1.00 98.12 86 ALA A N 1
ATOM 666 C CA . ALA A 1 86 ? 5.449 2.039 -2.034 1.00 98.12 86 ALA A CA 1
ATOM 667 C C . ALA A 1 86 ? 6.600 1.020 -2.104 1.00 98.12 86 ALA A C 1
ATOM 669 O O . ALA A 1 86 ? 7.321 0.790 -1.132 1.00 98.12 86 ALA A O 1
ATOM 670 N N . TYR A 1 87 ? 6.787 0.412 -3.273 1.00 97.25 87 TYR A N 1
ATOM 671 C CA . TYR A 1 87 ? 7.897 -0.488 -3.577 1.00 97.25 87 TYR A CA 1
ATOM 672 C C . TYR A 1 87 ? 8.712 0.060 -4.748 1.00 97.25 87 TYR A C 1
ATOM 674 O O . TYR A 1 87 ? 8.428 -0.234 -5.916 1.00 97.25 87 TYR A O 1
ATOM 682 N N . ALA A 1 88 ? 9.730 0.860 -4.433 1.00 96.19 88 ALA A N 1
ATOM 683 C CA . ALA A 1 88 ? 10.554 1.494 -5.453 1.00 96.19 88 ALA A CA 1
ATOM 684 C C . ALA A 1 88 ? 11.290 0.445 -6.300 1.00 96.19 88 ALA A C 1
ATOM 686 O O . ALA A 1 88 ? 11.643 -0.624 -5.793 1.00 96.19 88 ALA A O 1
ATOM 687 N N . PRO A 1 89 ? 11.548 0.708 -7.587 1.00 93.88 89 PRO A N 1
ATOM 688 C CA . PRO A 1 89 ? 12.457 -0.119 -8.367 1.00 93.88 89 PRO A CA 1
ATOM 689 C C . PRO A 1 89 ? 13.868 -0.131 -7.754 1.00 93.88 89 PRO A C 1
ATOM 691 O O . PRO A 1 89 ? 14.272 0.787 -7.041 1.00 93.88 89 PRO A O 1
ATOM 694 N N . THR A 1 90 ? 14.621 -1.200 -7.997 1.00 89.75 90 THR A N 1
ATOM 695 C CA . THR A 1 90 ? 16.045 -1.266 -7.638 1.00 89.75 90 THR A CA 1
ATOM 696 C C . THR A 1 90 ? 16.880 -0.500 -8.664 1.00 89.75 90 THR A C 1
ATOM 698 O O . THR A 1 90 ? 16.437 -0.268 -9.785 1.00 89.75 90 THR A O 1
ATOM 701 N N . SER A 1 91 ? 18.140 -0.198 -8.344 1.00 84.06 91 SER A N 1
ATOM 702 C CA . SER A 1 91 ? 19.072 0.473 -9.269 1.00 84.06 91 SER A CA 1
ATOM 703 C C . SER A 1 91 ? 19.420 -0.329 -10.535 1.00 84.06 91 SER A C 1
ATOM 705 O O . SER A 1 91 ? 20.203 0.130 -11.355 1.00 84.06 91 SER A O 1
ATOM 707 N N . SER A 1 92 ? 18.905 -1.554 -10.673 1.00 88.31 92 SER A N 1
ATOM 708 C CA . SER A 1 92 ? 19.045 -2.385 -11.874 1.00 88.31 92 SER A CA 1
ATOM 709 C C . SER A 1 92 ? 17.976 -2.106 -12.935 1.00 88.31 92 SER A C 1
ATOM 711 O O . SER A 1 92 ? 18.062 -2.660 -14.028 1.00 88.31 92 SER A O 1
ATOM 713 N N . TYR A 1 93 ? 16.935 -1.342 -12.596 1.00 89.50 93 TYR A N 1
ATOM 714 C CA . TYR A 1 93 ? 15.910 -0.902 -13.543 1.00 89.50 93 TYR A CA 1
ATOM 715 C C . TYR A 1 93 ? 16.438 0.246 -14.403 1.00 89.50 93 TYR A C 1
ATOM 717 O O . TYR A 1 93 ? 17.444 0.872 -14.064 1.00 89.50 93 TYR A O 1
ATOM 725 N N . LYS A 1 94 ? 15.763 0.516 -15.525 1.00 94.00 94 LYS A N 1
ATOM 726 C CA . LYS A 1 94 ? 16.076 1.698 -16.335 1.00 94.00 94 LYS A CA 1
ATOM 727 C C . LYS A 1 94 ? 15.767 2.962 -15.536 1.00 94.00 94 LYS A C 1
ATOM 729 O O . LYS A 1 94 ? 14.815 2.976 -14.763 1.00 94.00 94 LYS A O 1
ATOM 734 N N . GLU A 1 95 ? 16.546 4.015 -15.759 1.00 92.19 95 GLU A N 1
ATOM 735 C CA . GLU A 1 95 ? 16.351 5.314 -15.101 1.00 92.19 95 GLU A CA 1
ATOM 736 C C . GLU A 1 95 ? 14.930 5.852 -15.318 1.00 92.19 95 GLU A C 1
ATOM 738 O O . GLU A 1 95 ? 14.271 6.208 -14.353 1.00 92.19 95 GLU A O 1
ATOM 743 N N . GLU A 1 96 ? 14.406 5.737 -16.540 1.00 95.38 96 GLU A N 1
ATOM 744 C CA . GLU A 1 96 ? 13.015 6.067 -16.886 1.00 95.38 96 GLU A CA 1
ATOM 745 C C . GLU A 1 96 ? 11.988 5.322 -16.009 1.00 95.38 96 GLU A C 1
ATOM 747 O O . GLU A 1 96 ? 11.093 5.939 -15.449 1.00 95.38 96 GLU A O 1
ATOM 752 N N . GLU A 1 97 ? 12.155 4.010 -15.778 1.00 92.88 97 GLU A N 1
ATOM 753 C CA . GLU A 1 97 ? 11.239 3.241 -14.914 1.00 92.88 97 GLU A CA 1
ATOM 754 C C . GLU A 1 97 ? 11.312 3.687 -13.440 1.00 92.88 97 GLU A C 1
ATOM 756 O O . GLU A 1 97 ? 10.354 3.515 -12.679 1.00 92.88 97 GLU A O 1
ATOM 761 N N . VAL A 1 98 ? 12.463 4.213 -13.009 1.00 94.12 98 VAL A N 1
ATOM 762 C CA . VAL A 1 98 ? 12.652 4.778 -11.667 1.00 94.12 98 VAL A CA 1
ATOM 763 C C . VAL A 1 98 ? 11.990 6.153 -11.578 1.00 94.12 98 VAL A C 1
ATOM 765 O O . VAL A 1 98 ? 11.278 6.412 -10.607 1.00 94.12 98 VAL A O 1
ATOM 768 N N . GLU A 1 99 ? 12.197 7.011 -12.575 1.00 95.06 99 GLU A N 1
ATOM 769 C CA . GLU A 1 99 ? 11.580 8.335 -12.670 1.00 95.06 99 GLU A CA 1
ATOM 770 C C . GLU A 1 99 ? 10.056 8.237 -12.721 1.00 95.06 99 GLU A C 1
ATOM 772 O O . GLU A 1 99 ? 9.391 8.864 -11.895 1.00 95.06 99 GLU A O 1
ATOM 777 N N . ASP A 1 100 ? 9.512 7.371 -13.580 1.00 96.50 100 ASP A N 1
ATOM 778 C CA . ASP A 1 100 ? 8.075 7.107 -13.697 1.00 96.50 100 ASP A CA 1
ATOM 779 C C . ASP A 1 100 ? 7.465 6.740 -12.340 1.00 96.50 100 ASP A C 1
ATOM 781 O O . ASP A 1 100 ? 6.430 7.276 -11.943 1.00 96.50 100 ASP A O 1
ATOM 785 N N . PHE A 1 101 ? 8.136 5.875 -11.572 1.00 96.69 101 PHE A N 1
ATOM 786 C CA . PHE A 1 101 ? 7.675 5.496 -10.237 1.00 96.69 101 PHE A CA 1
ATOM 787 C C . PHE A 1 101 ? 7.593 6.695 -9.280 1.00 96.69 101 PHE A C 1
ATOM 789 O O . PHE A 1 101 ? 6.616 6.820 -8.535 1.00 96.69 101 PHE A O 1
ATOM 796 N N . TYR A 1 102 ? 8.609 7.563 -9.261 1.00 97.00 102 TYR A N 1
ATOM 797 C CA . TYR A 1 102 ? 8.614 8.731 -8.376 1.00 97.00 102 TYR A CA 1
ATOM 798 C C . TYR A 1 102 ? 7.630 9.808 -8.837 1.00 97.00 102 TYR A C 1
ATOM 800 O O . TYR A 1 102 ? 6.984 10.426 -7.988 1.00 97.00 102 TYR A O 1
ATOM 808 N N . MET A 1 103 ? 7.463 9.987 -10.148 1.00 97.75 103 MET A N 1
ATOM 809 C CA . MET A 1 103 ? 6.455 10.875 -10.726 1.00 97.75 103 MET A CA 1
ATOM 810 C C . MET A 1 103 ? 5.039 10.415 -10.379 1.00 97.75 103 MET A C 1
ATOM 812 O O . MET A 1 103 ? 4.231 11.220 -9.915 1.00 97.75 103 MET A O 1
ATOM 816 N N . ASP A 1 104 ? 4.751 9.122 -10.532 1.00 98.31 104 ASP A N 1
ATOM 817 C CA . ASP A 1 104 ? 3.475 8.529 -10.134 1.00 98.31 104 ASP A CA 1
ATOM 818 C C . ASP A 1 104 ? 3.226 8.717 -8.633 1.00 98.31 104 ASP A C 1
ATOM 820 O O . ASP A 1 104 ? 2.161 9.187 -8.226 1.00 98.31 104 ASP A O 1
ATOM 824 N N . LEU A 1 105 ? 4.216 8.406 -7.787 1.00 98.19 105 LEU A N 1
ATOM 825 C CA . LEU A 1 105 ? 4.094 8.564 -6.338 1.00 98.19 105 LEU A CA 1
ATOM 826 C C . LEU A 1 105 ? 3.823 10.021 -5.939 1.00 98.19 105 LEU A C 1
ATOM 828 O O . LEU A 1 105 ? 2.944 10.275 -5.113 1.00 98.19 105 LEU A O 1
ATOM 832 N N . GLU A 1 106 ? 4.547 10.976 -6.525 1.00 98.12 106 GLU A N 1
ATOM 833 C CA . GLU A 1 106 ? 4.331 12.402 -6.290 1.00 98.12 106 GLU A CA 1
ATOM 834 C C . GLU A 1 106 ? 2.935 12.839 -6.742 1.00 98.12 106 GLU A C 1
ATOM 836 O O . GLU A 1 106 ? 2.231 13.523 -5.991 1.00 98.12 106 GLU A O 1
ATOM 841 N N . LYS A 1 107 ? 2.518 12.425 -7.941 1.00 98.25 107 LYS A N 1
ATOM 842 C CA . LYS A 1 107 ? 1.196 12.724 -8.488 1.00 98.25 107 LYS A CA 1
ATOM 843 C C . LYS A 1 107 ? 0.100 12.242 -7.543 1.00 98.25 107 LYS A C 1
ATOM 845 O O . LYS A 1 107 ? -0.708 13.055 -7.094 1.00 98.25 107 LYS A O 1
ATOM 850 N N . PHE A 1 108 ? 0.107 10.963 -7.170 1.00 98.06 108 PHE A N 1
ATOM 851 C CA . PHE A 1 108 ? -0.913 10.403 -6.281 1.00 98.06 108 PHE A CA 1
ATOM 852 C C . PHE A 1 108 ? -0.895 11.046 -4.894 1.00 98.06 108 PHE A C 1
ATOM 854 O O . PHE A 1 108 ? -1.948 11.298 -4.306 1.00 98.06 108 PHE A O 1
ATOM 861 N N . TYR A 1 109 ? 0.292 11.364 -4.371 1.00 97.25 109 TYR A N 1
ATOM 862 C CA . TYR A 1 109 ? 0.415 12.068 -3.100 1.00 97.25 109 TYR A CA 1
ATOM 863 C C . TYR A 1 109 ? -0.190 13.477 -3.161 1.00 97.25 109 TYR A C 1
ATOM 865 O O . TYR A 1 109 ? -0.836 13.907 -2.201 1.00 97.25 109 TYR A O 1
ATOM 873 N N . ARG A 1 110 ? 0.012 14.215 -4.259 1.00 97.00 110 ARG A N 1
ATOM 874 C CA . ARG A 1 110 ? -0.526 15.573 -4.449 1.00 97.00 110 ARG A CA 1
ATOM 875 C C . ARG A 1 110 ? -2.034 15.574 -4.695 1.00 97.00 110 ARG A C 1
ATOM 877 O O . ARG A 1 110 ? -2.718 16.428 -4.138 1.00 97.00 110 ARG A O 1
ATOM 884 N N . GLU A 1 111 ? -2.536 14.628 -5.485 1.00 96.12 111 GLU A N 1
ATOM 885 C CA . GLU A 1 111 ? -3.964 14.484 -5.798 1.00 96.12 111 GLU A CA 1
ATOM 886 C C . GLU A 1 111 ? -4.795 14.050 -4.577 1.00 96.12 111 GLU A C 1
ATOM 888 O O . GLU A 1 111 ? -5.978 14.369 -4.491 1.00 96.12 111 GLU A O 1
ATOM 893 N N . ASP A 1 112 ? -4.198 13.363 -3.598 1.00 94.44 112 ASP A N 1
ATOM 894 C CA . ASP A 1 112 ? -4.919 12.930 -2.402 1.00 94.44 112 ASP A CA 1
ATOM 895 C C . ASP A 1 112 ? -5.240 14.080 -1.430 1.00 94.44 112 ASP A C 1
ATOM 897 O O . ASP A 1 112 ? -4.378 14.870 -1.017 1.00 94.44 112 ASP A O 1
ATOM 901 N N . HIS A 1 113 ? -6.504 14.109 -1.004 1.00 90.38 113 HIS A N 1
ATOM 902 C CA . HIS A 1 113 ? -7.090 15.155 -0.167 1.00 90.38 113 HIS A CA 1
ATOM 903 C C . HIS A 1 113 ? -7.112 14.814 1.338 1.00 90.38 113 HIS A C 1
ATOM 905 O O . HIS A 1 113 ? -7.889 15.403 2.093 1.00 90.38 113 HIS A O 1
ATOM 911 N N . ALA A 1 114 ? -6.327 13.839 1.821 1.00 92.69 114 ALA A N 1
ATOM 912 C CA . ALA A 1 114 ? -6.124 13.682 3.264 1.00 92.69 114 ALA A CA 1
ATOM 913 C C . ALA A 1 114 ? -5.460 14.903 3.881 1.00 92.69 114 ALA A C 1
ATOM 915 O O . ALA A 1 114 ? -4.605 15.541 3.270 1.00 92.69 114 ALA A O 1
ATOM 916 N N . PHE A 1 115 ? -5.773 15.130 5.153 1.00 91.62 115 PHE A N 1
ATOM 917 C CA . PHE A 1 115 ? -5.024 16.082 5.953 1.00 91.62 115 PHE A CA 1
ATOM 918 C C . PHE A 1 115 ? -3.648 15.514 6.320 1.00 91.62 115 PHE A C 1
ATOM 920 O O . PHE A 1 115 ? -2.632 16.170 6.116 1.00 91.62 115 PHE A O 1
ATOM 927 N N . TYR A 1 116 ? -3.611 14.269 6.808 1.00 94.06 116 TYR A N 1
ATOM 928 C CA . TYR A 1 116 ? -2.368 13.553 7.072 1.00 94.06 116 TYR A CA 1
ATOM 929 C C . TYR A 1 116 ? -2.094 12.538 5.973 1.00 94.06 116 TYR A C 1
ATOM 931 O O . TYR A 1 116 ? -2.951 11.719 5.638 1.00 94.06 116 TYR A O 1
ATOM 939 N N . LYS A 1 117 ? -0.875 12.568 5.440 1.00 95.81 117 LYS A N 1
ATOM 940 C CA . LYS A 1 117 ? -0.398 11.619 4.439 1.00 95.81 117 LYS A CA 1
ATOM 941 C C . LYS A 1 117 ? 0.922 11.033 4.909 1.00 95.81 117 LYS A C 1
ATOM 943 O O . LYS A 1 117 ? 1.808 11.770 5.332 1.00 95.81 117 LYS A O 1
ATOM 948 N N . VAL A 1 118 ? 1.038 9.714 4.851 1.00 97.25 118 VAL A N 1
ATOM 949 C CA . VAL A 1 118 ? 2.254 8.983 5.223 1.00 97.25 118 VAL A CA 1
ATOM 950 C C . VAL A 1 118 ? 2.641 8.092 4.057 1.00 97.25 118 VAL A C 1
ATOM 952 O O . VAL A 1 118 ? 1.780 7.424 3.492 1.00 97.25 118 VAL A O 1
ATOM 955 N N . ILE A 1 119 ? 3.924 8.066 3.701 1.00 97.69 119 ILE A N 1
ATOM 956 C CA . ILE A 1 119 ? 4.458 7.122 2.719 1.00 97.69 119 ILE A CA 1
ATOM 957 C C . ILE A 1 119 ? 5.367 6.141 3.458 1.00 97.69 119 ILE A C 1
ATOM 959 O O . ILE A 1 119 ? 6.291 6.551 4.159 1.00 97.69 119 ILE A O 1
ATOM 963 N N . ILE A 1 120 ? 5.090 4.849 3.312 1.00 97.38 120 ILE A N 1
ATOM 964 C CA . ILE A 1 120 ? 5.875 3.749 3.876 1.00 97.38 120 ILE A CA 1
ATOM 965 C C . ILE A 1 120 ? 6.255 2.764 2.775 1.00 97.38 120 ILE A C 1
ATOM 967 O O . ILE A 1 120 ? 5.602 2.691 1.737 1.00 97.38 120 ILE A O 1
ATOM 971 N N . GLY A 1 121 ? 7.279 1.956 3.020 1.00 95.69 121 GLY A N 1
ATOM 972 C CA . GLY A 1 121 ? 7.650 0.858 2.136 1.00 95.69 121 GLY A CA 1
ATOM 973 C C . GLY A 1 121 ? 9.144 0.804 1.859 1.00 95.69 121 GLY A C 1
ATOM 974 O O . GLY A 1 121 ? 9.950 1.353 2.610 1.00 95.69 121 GLY A O 1
ATOM 975 N N . HIS A 1 122 ? 9.511 0.089 0.801 1.00 95.06 122 HIS A N 1
ATOM 976 C CA . HIS A 1 122 ? 10.898 -0.228 0.491 1.00 95.06 122 HIS A CA 1
ATOM 977 C C . HIS A 1 122 ? 11.384 0.620 -0.687 1.00 95.06 122 HIS A C 1
ATOM 979 O O . HIS A 1 122 ? 11.054 0.351 -1.841 1.00 95.06 122 HIS A O 1
ATOM 985 N N . PHE A 1 123 ? 12.188 1.643 -0.388 1.00 93.31 123 PHE A N 1
ATOM 986 C CA . PHE A 1 123 ? 12.673 2.609 -1.381 1.00 93.31 123 PHE A CA 1
ATOM 987 C C . PHE A 1 123 ? 13.971 2.211 -2.088 1.00 93.31 123 PHE A C 1
ATOM 989 O O . PHE A 1 123 ? 14.405 2.917 -2.989 1.00 93.31 123 PHE A O 1
ATOM 996 N N . ASN A 1 124 ? 14.609 1.103 -1.693 1.00 89.38 124 ASN A N 1
ATOM 997 C CA . ASN A 1 124 ? 15.859 0.627 -2.308 1.00 89.38 124 ASN A CA 1
ATOM 998 C C . ASN A 1 124 ? 17.007 1.666 -2.331 1.00 89.38 124 ASN A C 1
ATOM 1000 O O . ASN A 1 124 ? 17.979 1.499 -3.064 1.00 89.38 124 ASN A O 1
ATOM 1004 N N . ALA A 1 125 ? 16.925 2.714 -1.508 1.00 84.25 125 ALA A N 1
ATOM 1005 C CA . ALA A 1 125 ? 17.912 3.782 -1.432 1.00 84.25 125 ALA A CA 1
ATOM 1006 C C . ALA A 1 125 ? 18.889 3.561 -0.268 1.00 84.25 125 ALA A C 1
ATOM 1008 O O . ALA A 1 125 ? 18.509 3.095 0.809 1.00 84.25 125 ALA A O 1
ATOM 1009 N N . LYS A 1 126 ? 20.157 3.938 -0.464 1.00 78.94 126 LYS A N 1
ATOM 1010 C CA . LYS A 1 126 ? 21.146 4.022 0.618 1.00 78.94 126 LYS A CA 1
ATOM 1011 C C . LYS A 1 126 ? 21.063 5.412 1.245 1.00 78.94 126 LYS A C 1
ATOM 1013 O O . LYS A 1 126 ? 21.429 6.391 0.610 1.00 78.94 126 LYS A O 1
ATOM 1018 N N . GLY A 1 127 ? 20.604 5.491 2.490 1.00 67.06 127 GLY A N 1
ATOM 1019 C CA . GLY A 1 127 ? 20.456 6.752 3.230 1.00 67.06 127 GLY A CA 1
ATOM 1020 C C . GLY A 1 127 ? 21.747 7.295 3.854 1.00 67.06 127 GLY A C 1
ATOM 1021 O O . GLY A 1 127 ? 21.675 8.046 4.821 1.00 67.06 127 GLY A O 1
ATOM 1022 N N . SER A 1 128 ? 22.925 6.880 3.382 1.00 73.12 128 SER A N 1
ATOM 1023 C CA . SER A 1 128 ? 24.192 7.392 3.911 1.00 73.12 128 SER A CA 1
ATOM 1024 C C . SER A 1 128 ? 24.357 8.866 3.525 1.00 73.12 128 SER A C 1
ATOM 1026 O O . SER A 1 128 ? 24.231 9.170 2.336 1.00 73.12 128 SER A O 1
ATOM 1028 N N . PRO A 1 129 ? 24.692 9.768 4.469 1.00 61.53 129 PRO A N 1
ATOM 1029 C CA . PRO A 1 129 ? 25.182 11.080 4.089 1.00 61.53 129 PRO A CA 1
ATOM 1030 C C . PRO A 1 129 ? 26.425 10.858 3.232 1.00 61.53 129 PRO A C 1
ATOM 1032 O O . PRO A 1 129 ? 27.284 10.049 3.585 1.00 61.53 129 PRO A O 1
ATOM 1035 N N . SER A 1 130 ? 26.501 11.532 2.092 1.00 64.25 130 SER A N 1
ATOM 1036 C CA . SER A 1 130 ? 27.724 11.607 1.304 1.00 64.25 130 SER A CA 1
ATOM 1037 C C . SER A 1 130 ? 28.828 12.154 2.207 1.00 64.25 130 SER A C 1
ATOM 1039 O O . SER A 1 130 ? 28.858 13.347 2.496 1.00 64.25 130 SER A O 1
ATOM 1041 N N . SER A 1 131 ? 29.691 11.275 2.713 1.00 55.66 131 SER A N 1
ATOM 1042 C CA . SER A 1 131 ? 30.930 11.666 3.370 1.00 55.66 131 SER A CA 1
ATOM 1043 C C . SER A 1 131 ? 31.845 12.233 2.290 1.00 55.66 131 SER A C 1
ATOM 1045 O O . SER A 1 131 ? 32.433 11.473 1.518 1.00 55.66 131 SER A O 1
ATOM 1047 N N . SER A 1 132 ? 31.845 13.562 2.193 1.00 54.09 132 SER A N 1
ATOM 1048 C CA . SER A 1 132 ? 32.840 14.383 1.500 1.00 54.09 132 SER A CA 1
ATOM 1049 C C . SER A 1 132 ? 34.170 14.367 2.237 1.00 54.09 132 SER A C 1
ATOM 1051 O O . SER A 1 132 ? 34.109 14.475 3.486 1.00 54.09 132 SER A O 1
#

Organism: Necator americanus (NCBI:txid51031)